Protein AF-A0A099XNK1-F1 (afdb_monomer)

Secondary structure (DSSP, 8-state):
-HHHHHHHHHHIIIIIHHHHHHHHHHHHHHHHS--SSS-HHHHHHHHH-HHHHHHHHHHHHHHHHHHHHHHHHHHHHHHHH---S-HHHHIIIIIHHHHHTTT-S-HHHHHHHHHHHHHHHHHHHHHHHHHIIIIIS---TTSHHHHHHHHHHHHHHHHHHHHHHHHHHHHH-

Radius of gyration: 18.64 Å; Cα contacts (8 Å, |Δi|>4): 138; chains: 1; bounding box: 52×24×54 Å

Sequence (173 aa):
MFEYLAKNLWVLVTIMLPGMFTYGIWRLLLILNPSSIIQTAYLTQIDELNVLTWCIIIAIALLQQSVGLVIEFVLFFITRKKKMPLSNYHLLFHKRFKLANKNKITDYANSVISNLFLSINIFVGLLFLLIYFLFFENLEFQHWIICVLIFFTITVLLNVFFRIQTSLKVIKK

Structure (mmCIF, N/CA/C/O backbone):
data_AF-A0A099XNK1-F1
#
_entry.id   AF-A0A099XNK1-F1
#
loop_
_atom_site.group_PDB
_atom_site.id
_atom_site.type_symbol
_atom_site.label_atom_id
_atom_site.label_alt_id
_atom_site.label_comp_id
_atom_site.label_asym_id
_atom_site.label_entity_id
_atom_site.label_seq_id
_atom_site.pdbx_PDB_ins_code
_atom_site.Cartn_x
_atom_site.Cartn_y
_atom_site.Cartn_z
_atom_site.occupancy
_atom_site.B_iso_or_equiv
_atom_site.auth_seq_id
_atom_site.auth_comp_id
_atom_site.auth_asym_id
_atom_site.auth_atom_id
_atom_site.pdbx_PDB_model_num
ATOM 1 N N . MET A 1 1 ? -30.527 2.327 -3.268 1.00 53.03 1 MET A N 1
ATOM 2 C CA . MET A 1 1 ? -29.684 2.829 -4.380 1.00 53.03 1 MET A CA 1
ATOM 3 C C . MET A 1 1 ? -28.435 3.545 -3.869 1.00 53.03 1 MET A C 1
ATOM 5 O O . MET A 1 1 ? -27.342 3.106 -4.197 1.00 53.03 1 MET A O 1
ATOM 9 N N . PHE A 1 2 ? -28.571 4.553 -2.997 1.00 55.62 2 PHE A N 1
ATOM 10 C CA . PHE A 1 2 ? -27.431 5.254 -2.379 1.00 55.62 2 PHE A CA 1
ATOM 11 C C . PHE A 1 2 ? -26.450 4.345 -1.626 1.00 55.62 2 PHE A C 1
ATOM 13 O O . PHE A 1 2 ? -25.247 4.534 -1.732 1.00 55.62 2 PHE A O 1
ATOM 20 N N . GLU A 1 3 ? -26.939 3.325 -0.920 1.00 52.78 3 GLU A N 1
ATOM 21 C CA . GLU A 1 3 ? -26.079 2.421 -0.144 1.00 52.78 3 GLU A CA 1
ATOM 22 C C . GLU A 1 3 ? -25.164 1.549 -1.026 1.00 52.78 3 GLU A C 1
ATOM 24 O O . GLU A 1 3 ? -23.996 1.343 -0.708 1.00 52.78 3 GLU A O 1
ATOM 29 N N . TYR A 1 4 ? -25.668 1.081 -2.174 1.00 60.03 4 TYR A N 1
ATOM 30 C CA . TYR A 1 4 ? -24.864 0.354 -3.164 1.00 60.03 4 TYR A CA 1
ATOM 31 C C . TYR A 1 4 ? -23.834 1.270 -3.825 1.00 60.03 4 TYR A C 1
ATOM 33 O O . TYR A 1 4 ? -22.685 0.878 -4.009 1.00 60.03 4 TYR A O 1
ATOM 41 N N . LEU A 1 5 ? -24.226 2.510 -4.122 1.00 56.03 5 LEU A N 1
ATOM 42 C CA . LEU A 1 5 ? -23.333 3.515 -4.687 1.00 56.03 5 LEU A CA 1
ATOM 43 C C . LEU A 1 5 ? -22.214 3.864 -3.696 1.00 56.03 5 LEU A C 1
ATOM 45 O O . LEU A 1 5 ? -21.053 3.875 -4.082 1.00 56.03 5 LEU A O 1
ATOM 49 N N . ALA A 1 6 ? -22.536 4.023 -2.410 1.00 58.94 6 ALA A N 1
ATOM 50 C CA . ALA A 1 6 ? -21.564 4.245 -1.342 1.00 58.94 6 ALA A CA 1
ATOM 51 C C . ALA A 1 6 ? -20.605 3.056 -1.153 1.00 58.94 6 ALA A C 1
ATOM 53 O O . ALA A 1 6 ? -19.403 3.269 -1.016 1.00 58.94 6 ALA A O 1
ATOM 54 N N . LYS A 1 7 ? -21.098 1.808 -1.204 1.00 58.22 7 LYS A N 1
ATOM 55 C CA . LYS A 1 7 ? -20.253 0.598 -1.141 1.00 58.22 7 LYS A CA 1
ATOM 56 C C . LYS A 1 7 ? -19.303 0.495 -2.338 1.00 58.22 7 LYS A C 1
ATOM 58 O O . LYS A 1 7 ? -18.126 0.195 -2.157 1.00 58.22 7 LYS A O 1
ATOM 63 N N . ASN A 1 8 ? -19.778 0.807 -3.541 1.00 64.56 8 ASN A N 1
ATOM 64 C CA . ASN A 1 8 ? -18.945 0.801 -4.745 1.00 64.56 8 ASN A CA 1
ATOM 65 C C . ASN A 1 8 ? -17.913 1.938 -4.734 1.00 64.56 8 ASN A C 1
ATOM 67 O O . ASN A 1 8 ? -16.748 1.711 -5.055 1.00 64.56 8 ASN A O 1
ATOM 71 N N . LEU A 1 9 ? -18.307 3.138 -4.296 1.00 65.94 9 LEU A N 1
ATOM 72 C CA . LEU A 1 9 ? -17.385 4.261 -4.109 1.00 65.94 9 LEU A CA 1
ATOM 73 C C . LEU A 1 9 ? -16.312 3.919 -3.070 1.00 65.94 9 LEU A C 1
ATOM 75 O O . LEU A 1 9 ? -15.150 4.269 -3.233 1.00 65.94 9 LEU A O 1
ATOM 79 N N . TRP A 1 10 ? -16.691 3.197 -2.016 1.00 66.88 10 TRP A N 1
ATOM 80 C CA . TRP A 1 10 ? -15.777 2.759 -0.970 1.00 66.88 10 TRP A CA 1
ATOM 81 C C . TRP A 1 10 ? -14.734 1.767 -1.489 1.00 66.88 10 TRP A C 1
ATOM 83 O O . TRP A 1 10 ? -13.551 1.933 -1.199 1.00 66.88 10 TRP A O 1
ATOM 93 N N . VAL A 1 11 ? -15.138 0.785 -2.301 1.00 64.38 11 VAL A N 1
ATOM 94 C CA . VAL A 1 11 ? -14.203 -0.129 -2.983 1.00 64.38 11 VAL A CA 1
ATOM 95 C C . VAL A 1 11 ? -13.247 0.663 -3.876 1.00 64.38 11 VAL A C 1
ATOM 97 O O . VAL A 1 11 ? -12.038 0.454 -3.838 1.00 64.38 11 VAL A O 1
ATOM 100 N N . LEU A 1 12 ? -13.763 1.634 -4.626 1.00 68.50 12 LEU A N 1
ATOM 101 C CA . LEU A 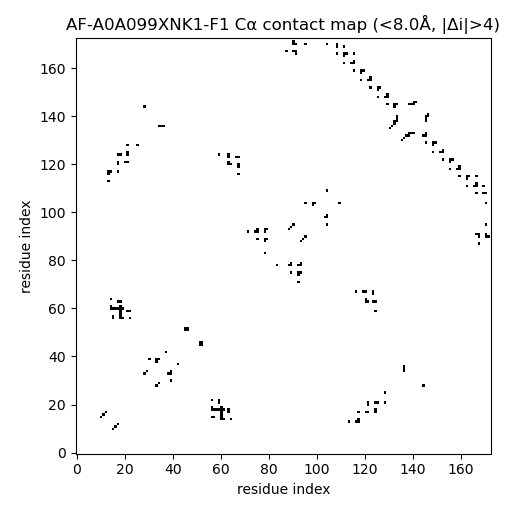1 12 ? -12.953 2.470 -5.508 1.00 68.50 12 LEU A CA 1
ATOM 102 C C . LEU A 1 12 ? -11.930 3.304 -4.714 1.00 68.50 12 LEU A C 1
ATOM 104 O O . LEU A 1 12 ? -10.747 3.336 -5.045 1.00 68.50 12 LEU A O 1
ATOM 108 N N . VAL A 1 13 ? -12.349 3.911 -3.606 1.00 66.19 13 VAL A N 1
ATOM 109 C CA . VAL A 1 13 ? -11.482 4.762 -2.782 1.00 66.19 13 VAL A CA 1
ATOM 110 C C . VAL A 1 13 ? -10.457 3.957 -1.984 1.00 66.19 13 VAL A C 1
ATOM 112 O O . VAL A 1 13 ? -9.319 4.393 -1.850 1.00 66.19 13 VAL A O 1
ATOM 115 N N . THR A 1 14 ? -10.824 2.798 -1.440 1.00 65.50 14 THR A N 1
ATOM 116 C CA . THR A 1 14 ? -9.942 2.043 -0.529 1.00 65.50 14 THR A CA 1
ATOM 117 C C . THR A 1 14 ? -9.065 1.010 -1.229 1.00 65.50 14 THR A C 1
ATOM 119 O O . THR A 1 14 ? -8.014 0.658 -0.691 1.00 65.50 14 THR A O 1
ATOM 122 N N . ILE A 1 15 ? -9.459 0.563 -2.427 1.00 69.25 15 ILE A N 1
ATOM 123 C CA . ILE A 1 15 ? -8.750 -0.466 -3.197 1.00 69.25 15 ILE A CA 1
ATOM 124 C C . ILE A 1 15 ? -8.131 0.140 -4.459 1.00 69.25 15 ILE A C 1
ATOM 126 O O . ILE A 1 15 ? -6.917 0.058 -4.634 1.00 69.25 15 ILE A O 1
ATOM 130 N N . MET A 1 16 ? -8.916 0.813 -5.310 1.00 78.06 16 MET A N 1
ATOM 131 C CA . MET A 1 16 ? -8.393 1.310 -6.594 1.00 78.06 16 MET A CA 1
ATOM 132 C C . MET A 1 16 ? -7.399 2.461 -6.423 1.00 78.06 16 MET A C 1
ATOM 134 O O . MET A 1 16 ? -6.356 2.440 -7.070 1.00 78.06 16 MET A O 1
ATOM 138 N N . LEU A 1 17 ? -7.660 3.431 -5.537 1.00 79.50 17 LEU A N 1
ATOM 139 C CA . LEU A 1 17 ? -6.742 4.566 -5.350 1.00 79.50 17 LEU A CA 1
ATOM 140 C C . LEU A 1 17 ? -5.330 4.147 -4.888 1.00 79.50 17 LEU A C 1
ATOM 142 O O . LEU A 1 17 ? -4.372 4.632 -5.489 1.00 79.50 17 LEU A O 1
ATOM 146 N N . PRO A 1 18 ? -5.142 3.251 -3.895 1.00 80.06 18 PRO A N 1
ATOM 147 C CA . PRO A 1 18 ? -3.810 2.732 -3.565 1.00 80.06 18 PRO A CA 1
ATOM 148 C C . PRO A 1 18 ? -3.122 2.011 -4.725 1.00 80.06 18 PRO A C 1
ATOM 150 O O . PRO A 1 18 ? -1.941 2.253 -4.974 1.00 80.06 18 PRO A O 1
ATOM 153 N N . GLY A 1 19 ? -3.861 1.186 -5.475 1.00 82.94 19 GLY A N 1
ATOM 154 C CA . GLY A 1 19 ? -3.314 0.492 -6.641 1.00 82.94 19 GLY A CA 1
ATOM 155 C C . GLY A 1 19 ? -2.853 1.462 -7.727 1.00 82.94 19 GLY A C 1
ATOM 156 O O . GLY A 1 19 ? -1.733 1.349 -8.220 1.00 82.94 19 GLY A O 1
ATOM 157 N N . MET A 1 20 ? -3.675 2.470 -8.037 1.00 84.75 20 MET A N 1
ATOM 158 C CA . MET A 1 20 ? -3.329 3.550 -8.965 1.00 84.75 20 MET A CA 1
ATOM 159 C C . MET A 1 20 ? -2.115 4.344 -8.482 1.00 84.75 20 MET A C 1
ATOM 161 O O . MET A 1 20 ? -1.235 4.657 -9.278 1.00 84.75 20 MET A O 1
ATOM 165 N N . PHE A 1 21 ? -2.044 4.649 -7.185 1.00 85.56 21 PHE A N 1
ATOM 166 C CA . PHE A 1 21 ? -0.922 5.369 -6.591 1.00 85.56 21 PHE A CA 1
ATOM 167 C C . PHE A 1 21 ? 0.388 4.593 -6.752 1.00 85.56 21 PHE A C 1
ATOM 169 O O . PHE A 1 21 ? 1.377 5.134 -7.240 1.00 85.56 21 PHE A O 1
ATOM 176 N N . THR A 1 22 ? 0.398 3.309 -6.396 1.00 85.81 22 THR A N 1
ATOM 177 C CA . THR A 1 22 ? 1.593 2.465 -6.516 1.00 85.81 22 THR A CA 1
ATOM 178 C C . THR A 1 22 ? 1.991 2.237 -7.966 1.00 85.81 22 THR A C 1
ATOM 180 O O . THR A 1 22 ? 3.174 2.343 -8.282 1.00 85.81 22 THR A O 1
ATOM 183 N N . TYR A 1 23 ? 1.026 1.995 -8.855 1.00 86.75 23 TYR A N 1
ATOM 184 C CA . TYR A 1 23 ? 1.284 1.906 -10.290 1.00 86.75 23 TYR A CA 1
ATOM 185 C C . TYR A 1 23 ? 1.878 3.209 -10.845 1.00 86.75 23 TYR A C 1
ATOM 187 O O . TYR A 1 23 ? 2.863 3.178 -11.578 1.00 86.75 23 TYR A O 1
ATOM 195 N N . GLY A 1 24 ? 1.330 4.361 -10.451 1.00 86.00 24 GLY A N 1
ATOM 196 C CA . GLY A 1 24 ? 1.823 5.672 -10.866 1.00 86.00 24 GLY A CA 1
ATOM 197 C C . GLY A 1 24 ? 3.255 5.940 -10.404 1.00 86.00 24 GLY A C 1
ATOM 198 O O . GLY A 1 24 ? 4.078 6.392 -11.197 1.00 86.00 24 GLY A O 1
ATOM 199 N N . ILE A 1 25 ? 3.590 5.608 -9.152 1.00 86.44 25 ILE A N 1
ATOM 200 C CA . ILE A 1 25 ? 4.971 5.723 -8.657 1.00 86.44 25 ILE A CA 1
ATOM 201 C C . ILE A 1 25 ? 5.896 4.789 -9.433 1.00 86.44 25 ILE A C 1
ATOM 203 O O . ILE A 1 25 ? 6.947 5.229 -9.887 1.00 86.44 25 ILE A O 1
ATOM 207 N N . TRP A 1 26 ? 5.512 3.525 -9.614 1.00 88.81 26 TRP A N 1
ATOM 208 C CA . TRP A 1 26 ? 6.296 2.566 -10.391 1.00 88.81 26 TRP A CA 1
ATOM 209 C C . TRP A 1 26 ? 6.610 3.096 -11.792 1.00 88.81 26 TRP A C 1
ATOM 211 O O . TRP A 1 26 ? 7.766 3.107 -12.208 1.00 88.81 26 TRP A O 1
ATOM 221 N N . ARG A 1 27 ? 5.593 3.634 -12.473 1.00 85.12 27 ARG A N 1
ATOM 222 C CA . ARG A 1 27 ? 5.723 4.270 -13.786 1.00 85.12 27 ARG A CA 1
ATOM 223 C C . ARG A 1 27 ? 6.693 5.439 -13.786 1.00 85.12 27 ARG A C 1
ATOM 225 O O . ARG A 1 27 ? 7.595 5.470 -14.618 1.00 85.12 27 ARG A O 1
ATOM 232 N N . LEU A 1 28 ? 6.524 6.386 -12.867 1.00 87.75 28 LEU A N 1
ATOM 233 C CA . LEU A 1 28 ? 7.399 7.555 -12.775 1.00 87.75 28 LEU A CA 1
ATOM 234 C C . LEU A 1 28 ? 8.855 7.143 -12.545 1.00 87.75 28 LEU A C 1
ATOM 236 O O . LEU A 1 28 ? 9.750 7.668 -13.199 1.00 87.75 28 LEU A O 1
ATOM 240 N N . LEU A 1 29 ? 9.091 6.174 -11.660 1.00 86.62 29 LEU A N 1
ATOM 241 C CA . LEU A 1 29 ? 10.435 5.686 -11.365 1.00 86.62 29 LEU A CA 1
ATOM 242 C C . LEU A 1 29 ? 11.072 4.980 -12.568 1.00 86.62 29 LEU A C 1
ATOM 244 O O . LEU A 1 29 ? 12.247 5.214 -12.833 1.00 86.62 29 LEU A O 1
ATOM 248 N N . LEU A 1 30 ? 10.306 4.189 -13.326 1.00 85.31 30 LEU A N 1
ATOM 249 C CA . LEU A 1 30 ? 10.797 3.544 -14.549 1.00 85.31 30 LEU A CA 1
ATOM 250 C C . LEU A 1 30 ? 11.072 4.532 -15.689 1.00 85.31 30 LEU A C 1
ATOM 252 O O . LEU A 1 30 ? 11.976 4.302 -16.482 1.00 85.31 30 LEU A O 1
ATOM 256 N N . ILE A 1 31 ? 10.329 5.636 -15.787 1.00 84.56 31 ILE A N 1
ATOM 257 C CA . ILE A 1 31 ? 10.618 6.688 -16.777 1.00 84.56 31 ILE A CA 1
ATOM 258 C C . ILE A 1 31 ? 11.912 7.426 -16.415 1.00 84.56 31 ILE A C 1
ATOM 260 O O . ILE A 1 31 ? 12.727 7.714 -17.287 1.00 84.56 31 ILE A O 1
ATOM 264 N N . LEU A 1 32 ? 12.100 7.735 -15.129 1.00 85.12 32 LEU A N 1
ATOM 265 C CA . LEU A 1 32 ? 13.281 8.451 -14.641 1.00 85.12 32 LEU A CA 1
ATOM 266 C C . LEU A 1 32 ? 14.542 7.579 -14.613 1.00 85.12 32 LEU A C 1
ATOM 268 O O . LEU A 1 32 ? 15.648 8.109 -14.678 1.00 85.12 32 LEU A O 1
ATOM 272 N N . ASN A 1 33 ? 14.382 6.262 -14.504 1.00 82.31 33 ASN A N 1
ATOM 273 C CA . ASN A 1 33 ? 15.464 5.290 -14.554 1.00 82.31 33 ASN A CA 1
ATOM 274 C C . ASN A 1 33 ? 14.991 4.045 -15.320 1.00 82.31 33 ASN A C 1
ATOM 276 O O . ASN A 1 33 ? 14.443 3.124 -14.702 1.00 82.31 33 ASN A O 1
ATOM 280 N N . PRO A 1 34 ? 15.159 4.035 -16.654 1.00 80.56 34 PRO A N 1
ATOM 281 C CA . PRO A 1 34 ? 14.705 2.935 -17.485 1.00 80.56 34 PRO A CA 1
ATOM 282 C C . PRO A 1 34 ? 15.298 1.621 -16.993 1.00 80.56 34 PRO A C 1
ATOM 284 O O . PRO A 1 34 ? 16.507 1.501 -16.792 1.00 80.56 34 PRO A O 1
ATOM 287 N N . SER A 1 35 ? 14.424 0.640 -16.798 1.00 76.31 35 SER A N 1
ATOM 288 C CA . SER A 1 35 ? 14.830 -0.699 -16.398 1.00 76.31 35 SER A CA 1
ATOM 289 C C . SER A 1 35 ? 15.677 -1.346 -17.493 1.00 76.31 35 SER A C 1
ATOM 291 O O . SER A 1 35 ? 15.409 -1.197 -18.688 1.00 76.31 35 SER A O 1
ATOM 293 N N . SER A 1 36 ? 16.684 -2.114 -17.078 1.00 70.25 36 SER A N 1
ATOM 294 C CA . SER A 1 36 ? 17.437 -2.990 -17.980 1.00 70.25 36 SER A CA 1
ATOM 295 C C . SER A 1 36 ? 16.617 -4.212 -18.420 1.00 70.25 36 SER A C 1
ATOM 297 O O . SER A 1 36 ? 16.921 -4.818 -19.447 1.00 70.25 36 SER A O 1
ATOM 299 N N . ILE A 1 37 ? 15.563 -4.552 -17.669 1.00 71.00 37 ILE A N 1
ATOM 300 C CA . ILE A 1 37 ? 14.698 -5.722 -17.859 1.00 71.00 37 ILE A CA 1
ATOM 301 C C . ILE A 1 37 ? 13.422 -5.332 -18.615 1.00 71.00 37 ILE A C 1
ATOM 303 O O . ILE A 1 37 ? 13.061 -5.965 -19.607 1.00 71.00 37 ILE A O 1
ATOM 307 N N . ILE A 1 38 ? 12.738 -4.279 -18.164 1.00 72.06 38 ILE A N 1
ATOM 308 C CA . ILE A 1 38 ? 11.518 -3.763 -18.787 1.00 72.06 38 ILE A CA 1
ATOM 309 C C . ILE A 1 38 ? 11.885 -2.568 -19.662 1.00 72.06 38 ILE A C 1
ATOM 311 O O . ILE A 1 38 ? 11.992 -1.433 -19.196 1.00 72.06 38 ILE A O 1
ATOM 315 N N . GLN A 1 39 ? 12.040 -2.824 -20.961 1.00 69.00 39 GLN A N 1
ATOM 316 C CA . GLN A 1 39 ? 12.297 -1.755 -21.921 1.00 69.00 39 GLN A CA 1
ATOM 317 C C . GLN A 1 39 ? 11.099 -0.804 -22.006 1.00 69.00 39 GLN A C 1
ATOM 319 O O . GLN A 1 39 ? 9.935 -1.215 -21.961 1.00 69.00 39 GLN A O 1
ATOM 324 N N . THR A 1 40 ? 11.390 0.477 -22.220 1.00 69.06 40 THR A N 1
ATOM 325 C CA . THR A 1 40 ? 10.389 1.543 -22.365 1.00 69.06 40 THR A CA 1
ATOM 326 C C . THR A 1 40 ? 9.373 1.270 -23.479 1.00 69.06 40 THR A C 1
ATOM 328 O O . THR A 1 40 ? 8.223 1.675 -23.353 1.00 69.06 40 THR A O 1
ATOM 331 N N . ALA A 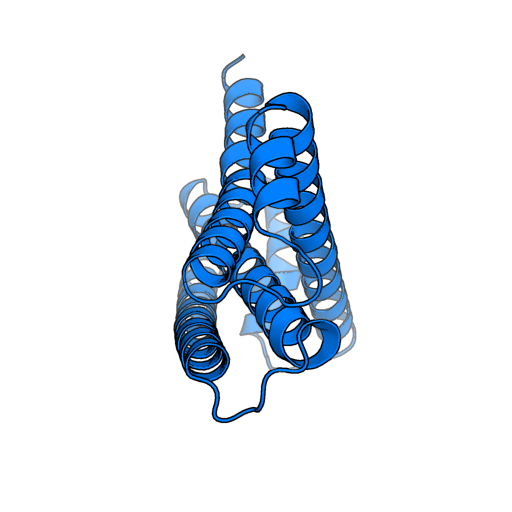1 41 ? 9.750 0.510 -24.512 1.00 68.75 41 ALA A N 1
ATOM 332 C CA . ALA A 1 41 ? 8.855 0.085 -25.588 1.00 68.75 41 ALA A CA 1
ATOM 333 C C . ALA A 1 41 ? 7.718 -0.849 -25.114 1.00 68.75 41 ALA A C 1
ATOM 335 O O . ALA A 1 41 ? 6.579 -0.725 -25.567 1.00 68.75 41 ALA A O 1
ATOM 336 N N . TYR A 1 42 ? 7.989 -1.759 -24.172 1.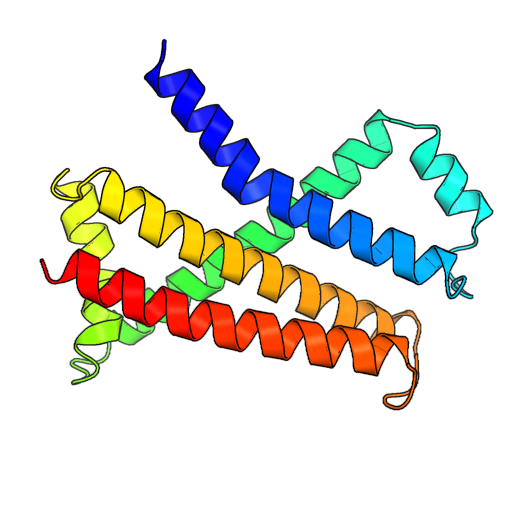00 71.12 42 TYR A N 1
ATOM 337 C CA . TYR A 1 42 ? 6.952 -2.623 -23.589 1.00 71.12 42 TYR A CA 1
ATOM 338 C C . TYR A 1 42 ? 6.041 -1.840 -22.641 1.00 71.12 42 TYR A C 1
ATOM 340 O O . TYR A 1 42 ? 4.839 -2.083 -22.577 1.00 71.12 42 TYR A O 1
ATOM 348 N N . LEU A 1 43 ? 6.602 -0.852 -21.942 1.00 71.50 43 LEU A N 1
ATOM 349 C CA . LEU A 1 43 ? 5.843 0.084 -21.119 1.00 71.50 43 LEU A CA 1
ATOM 350 C C . LEU A 1 43 ? 4.844 0.892 -21.960 1.00 71.50 43 LEU A C 1
ATOM 352 O O . LEU A 1 43 ? 3.684 1.003 -21.565 1.00 71.50 43 LEU A O 1
ATOM 356 N N . THR A 1 44 ? 5.242 1.384 -23.134 1.00 72.44 44 THR A N 1
ATOM 357 C CA . THR A 1 44 ? 4.325 2.076 -24.056 1.00 72.44 44 THR A CA 1
ATOM 358 C C . THR A 1 44 ? 3.241 1.155 -24.617 1.00 72.44 44 THR A C 1
ATOM 360 O O . THR A 1 44 ? 2.090 1.565 -24.687 1.00 72.44 44 THR A O 1
ATOM 363 N N . GLN A 1 45 ? 3.545 -0.115 -24.911 1.00 71.31 45 GLN A N 1
ATOM 364 C CA . GLN A 1 45 ? 2.523 -1.086 -25.343 1.00 71.31 45 GLN A CA 1
ATOM 365 C C . GLN A 1 45 ? 1.470 -1.358 -24.260 1.00 71.31 45 GLN A C 1
ATOM 367 O O . GLN A 1 45 ? 0.288 -1.532 -24.560 1.00 71.31 45 GLN A O 1
ATOM 372 N N . ILE A 1 46 ? 1.885 -1.378 -22.989 1.00 74.31 46 ILE A N 1
ATOM 373 C CA . ILE A 1 46 ? 0.957 -1.488 -21.858 1.00 74.31 46 ILE A CA 1
ATOM 374 C C . ILE A 1 46 ? 0.031 -0.265 -21.793 1.00 74.31 46 ILE A C 1
ATOM 376 O O . ILE A 1 46 ? -1.159 -0.429 -21.519 1.00 74.31 46 ILE A O 1
ATOM 380 N N . ASP A 1 47 ? 0.552 0.934 -22.072 1.00 68.19 47 ASP A N 1
ATOM 381 C CA . ASP A 1 47 ? -0.225 2.182 -22.052 1.00 68.19 47 ASP A CA 1
ATOM 382 C C . ASP A 1 47 ? -1.204 2.295 -23.223 1.00 68.19 47 ASP A C 1
ATOM 384 O O . ASP A 1 47 ? -2.319 2.779 -23.048 1.00 68.19 47 ASP A O 1
ATOM 388 N N . GLU A 1 48 ? -0.822 1.825 -24.411 1.00 76.81 48 GLU A N 1
ATOM 389 C CA . GLU A 1 48 ? -1.694 1.830 -25.592 1.00 76.81 48 GLU A CA 1
ATOM 390 C C . GLU A 1 48 ? -2.924 0.924 -25.405 1.00 76.81 48 GLU A C 1
ATOM 392 O O . GLU A 1 48 ? -3.995 1.171 -25.966 1.00 76.81 48 GLU A O 1
ATOM 397 N N . LEU A 1 49 ? -2.805 -0.102 -24.558 1.00 82.38 49 LEU A N 1
ATOM 398 C CA . LEU A 1 49 ? -3.884 -1.017 -24.215 1.00 82.38 49 LEU A CA 1
ATOM 399 C C . LEU A 1 49 ? -4.522 -0.630 -22.877 1.00 82.38 49 LEU A C 1
ATOM 401 O O . LEU A 1 49 ? -4.214 -1.197 -21.827 1.00 82.38 49 LEU A O 1
ATOM 405 N N . ASN A 1 50 ? -5.512 0.267 -22.931 1.00 79.69 50 ASN A N 1
ATOM 406 C CA . ASN A 1 50 ? -6.298 0.699 -21.765 1.00 79.69 50 ASN A CA 1
ATOM 407 C C . ASN A 1 50 ? -6.745 -0.471 -20.868 1.00 79.69 50 ASN A C 1
ATOM 409 O O . ASN A 1 50 ? -6.621 -0.406 -19.647 1.00 79.69 50 ASN A O 1
ATOM 413 N N . VAL A 1 51 ? -7.240 -1.562 -21.466 1.00 79.38 51 VAL A N 1
ATOM 414 C CA . VAL A 1 51 ? -7.695 -2.755 -20.728 1.00 79.38 51 VAL A CA 1
ATOM 415 C C . VAL A 1 51 ? -6.558 -3.376 -19.916 1.00 79.38 51 VAL A C 1
ATOM 417 O O . VAL A 1 51 ? -6.747 -3.691 -18.744 1.00 79.38 51 VAL A O 1
ATOM 420 N N . LEU A 1 52 ? -5.371 -3.510 -20.510 1.00 78.81 52 LEU A N 1
ATOM 421 C CA . LEU A 1 52 ? -4.210 -4.105 -19.854 1.00 78.81 52 LEU A CA 1
ATOM 422 C C . LEU A 1 52 ? -3.731 -3.239 -18.683 1.00 78.81 52 LEU A C 1
ATOM 424 O O . LEU A 1 52 ? -3.480 -3.762 -17.597 1.00 78.81 52 LEU A O 1
ATOM 428 N N . THR A 1 53 ? -3.691 -1.918 -18.868 1.00 79.69 53 THR A N 1
ATOM 429 C CA . THR A 1 53 ? -3.363 -0.965 -17.797 1.00 79.69 53 THR A CA 1
ATOM 430 C C . THR A 1 53 ? -4.330 -1.087 -16.615 1.00 79.69 53 THR A C 1
ATOM 432 O O . THR A 1 53 ? -3.893 -1.213 -15.468 1.00 79.69 53 THR A O 1
ATOM 435 N N . TRP A 1 54 ? -5.643 -1.143 -16.869 1.00 78.81 54 TRP A N 1
ATOM 436 C CA . TRP A 1 54 ? -6.635 -1.356 -15.809 1.00 78.81 54 TRP A CA 1
ATOM 437 C C . TRP A 1 54 ? -6.467 -2.707 -15.113 1.00 78.81 54 TRP A C 1
ATOM 439 O O . TRP A 1 54 ? -6.529 -2.764 -13.886 1.00 78.81 54 TRP A O 1
ATOM 449 N N . CYS A 1 55 ? -6.200 -3.784 -15.856 1.00 81.94 55 CYS A N 1
ATOM 450 C CA . CYS A 1 55 ? -5.936 -5.099 -15.273 1.00 81.94 55 CYS A CA 1
ATOM 451 C C . CYS A 1 55 ? -4.729 -5.080 -14.325 1.00 81.94 55 CYS A C 1
ATOM 453 O O . CYS A 1 55 ? -4.810 -5.650 -13.237 1.00 81.94 55 CYS A O 1
ATOM 455 N N . ILE A 1 56 ? -3.641 -4.394 -14.690 1.00 82.31 56 ILE A N 1
ATOM 456 C CA . ILE A 1 56 ? -2.447 -4.263 -13.842 1.00 82.3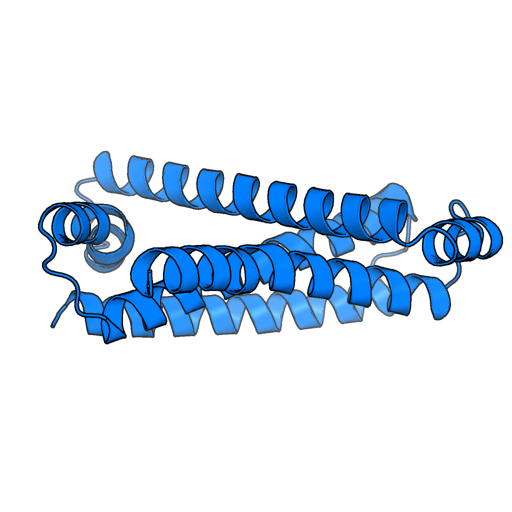1 56 ILE A CA 1
ATOM 457 C C . ILE A 1 56 ? -2.767 -3.468 -12.573 1.00 82.31 56 ILE A C 1
ATOM 459 O O . ILE A 1 56 ? -2.439 -3.914 -11.473 1.00 82.31 56 ILE A O 1
ATOM 463 N N . ILE A 1 57 ? -3.447 -2.325 -12.699 1.00 84.38 57 ILE A N 1
ATOM 464 C CA . ILE A 1 57 ? -3.851 -1.502 -11.548 1.00 84.38 57 ILE A CA 1
ATOM 465 C C . ILE A 1 57 ? -4.724 -2.313 -10.587 1.00 84.38 57 ILE A C 1
ATOM 467 O O . ILE A 1 57 ? -4.478 -2.312 -9.381 1.00 84.38 57 ILE A O 1
ATOM 471 N N . ILE A 1 58 ? -5.715 -3.038 -11.115 1.00 82.19 58 ILE A N 1
ATOM 472 C CA . ILE A 1 58 ? -6.604 -3.893 -10.322 1.00 82.19 58 ILE A CA 1
ATOM 473 C C . ILE A 1 58 ? -5.808 -5.016 -9.648 1.00 82.19 58 ILE A C 1
ATOM 475 O O . ILE A 1 58 ? -6.022 -5.284 -8.468 1.00 82.19 58 ILE A O 1
ATOM 479 N N . ALA A 1 59 ? -4.869 -5.652 -10.352 1.00 83.44 59 ALA A N 1
ATOM 480 C CA . ALA A 1 59 ? -4.034 -6.707 -9.783 1.00 83.44 59 ALA A CA 1
ATOM 481 C C . ALA A 1 59 ? -3.170 -6.189 -8.620 1.00 83.44 59 ALA A C 1
ATOM 483 O O . ALA A 1 59 ? -3.159 -6.799 -7.549 1.00 83.44 59 ALA A O 1
ATOM 484 N N . ILE A 1 60 ? -2.514 -5.035 -8.790 1.00 85.38 60 ILE A N 1
ATOM 485 C CA . ILE A 1 60 ? -1.740 -4.371 -7.729 1.00 85.38 60 ILE A CA 1
ATOM 486 C C . ILE A 1 60 ? -2.651 -4.035 -6.544 1.00 85.38 60 ILE A C 1
ATOM 488 O O . ILE A 1 60 ? -2.311 -4.332 -5.398 1.00 85.38 60 ILE A O 1
ATOM 492 N N . ALA A 1 61 ? -3.823 -3.460 -6.811 1.00 83.00 61 ALA A N 1
ATOM 493 C CA . ALA A 1 61 ? -4.791 -3.083 -5.790 1.00 83.00 61 ALA A CA 1
ATOM 494 C C . ALA A 1 61 ? -5.267 -4.288 -4.960 1.00 83.00 61 ALA A C 1
ATOM 496 O O . ALA A 1 61 ? -5.279 -4.241 -3.728 1.00 83.00 61 ALA A O 1
ATOM 497 N N . LEU A 1 62 ? -5.627 -5.389 -5.625 1.00 82.25 62 LEU A N 1
ATOM 498 C CA . LEU A 1 62 ? -6.055 -6.625 -4.969 1.00 82.25 62 LEU A CA 1
ATOM 499 C C . LEU A 1 62 ? -4.919 -7.252 -4.155 1.00 82.25 62 LEU A C 1
ATOM 501 O O . LEU A 1 62 ? -5.151 -7.702 -3.031 1.00 82.25 62 LEU A O 1
ATOM 505 N N . LEU A 1 63 ? -3.689 -7.235 -4.676 1.00 85.12 63 LEU A N 1
ATOM 506 C CA . LEU A 1 63 ? -2.519 -7.730 -3.955 1.00 85.12 63 LEU A CA 1
ATOM 507 C C . LEU A 1 63 ? -2.274 -6.920 -2.673 1.00 85.12 63 LEU A C 1
ATOM 509 O O . LEU A 1 63 ? -2.157 -7.502 -1.595 1.00 85.12 63 LEU A O 1
ATOM 513 N N . GLN A 1 64 ? -2.282 -5.588 -2.756 1.00 85.88 64 GLN A N 1
ATOM 514 C CA . GLN A 1 64 ? -2.144 -4.713 -1.586 1.00 85.88 64 GLN A CA 1
ATOM 515 C C . GLN A 1 64 ? -3.233 -4.970 -0.546 1.00 85.88 64 GLN A C 1
ATOM 517 O O . GLN A 1 64 ? -2.927 -5.164 0.631 1.00 85.88 64 GLN A O 1
ATOM 522 N N . GLN A 1 65 ? -4.493 -5.028 -0.985 1.00 81.62 65 GLN A N 1
ATOM 523 C CA . GLN A 1 65 ? -5.629 -5.265 -0.101 1.00 81.62 65 GLN A CA 1
ATOM 524 C C . GLN A 1 65 ? -5.545 -6.641 0.571 1.00 81.62 65 GLN A C 1
ATOM 526 O O . GLN A 1 65 ? -5.816 -6.757 1.766 1.00 81.62 65 GLN A O 1
ATOM 531 N N . SER A 1 66 ? -5.158 -7.687 -0.166 1.00 83.75 66 SER A N 1
ATOM 532 C CA . SER A 1 66 ? -5.025 -9.040 0.388 1.00 83.75 66 SER A CA 1
ATOM 533 C C . SER A 1 66 ? -3.954 -9.111 1.478 1.00 83.75 66 SER A C 1
ATOM 535 O O . SER A 1 66 ? -4.214 -9.651 2.552 1.00 83.75 66 SER A O 1
ATOM 537 N N . VAL A 1 67 ? -2.792 -8.484 1.272 1.00 84.56 67 VAL A N 1
ATOM 538 C CA . VAL A 1 67 ? -1.750 -8.399 2.303 1.00 84.56 67 VAL A CA 1
ATOM 539 C C . VAL A 1 67 ? -2.211 -7.556 3.491 1.00 84.56 67 VAL A C 1
ATOM 541 O O . VAL A 1 67 ? -2.005 -7.961 4.635 1.00 84.56 67 VAL A O 1
ATOM 544 N N . GLY A 1 68 ? -2.896 -6.434 3.253 1.00 79.75 68 GLY A N 1
ATOM 545 C CA . GLY A 1 68 ? -3.495 -5.621 4.314 1.00 79.75 68 GLY A CA 1
ATOM 546 C C . GLY A 1 68 ? -4.463 -6.420 5.195 1.00 79.75 68 GLY A C 1
ATOM 547 O O . GLY A 1 68 ? -4.382 -6.358 6.423 1.00 79.75 68 GLY A O 1
ATOM 548 N N . LEU A 1 69 ? -5.319 -7.244 4.580 1.00 81.38 69 LEU A N 1
ATOM 549 C CA . LEU A 1 69 ? -6.236 -8.146 5.284 1.00 81.38 69 LEU A CA 1
ATOM 550 C C . LEU A 1 69 ? -5.497 -9.231 6.074 1.00 81.38 69 LEU A C 1
ATOM 552 O O . LEU A 1 69 ? -5.885 -9.534 7.201 1.00 81.38 69 LEU A O 1
ATOM 556 N N . VAL A 1 70 ? -4.420 -9.798 5.523 1.00 83.81 70 VAL A N 1
ATOM 557 C CA . VAL A 1 70 ? -3.583 -10.773 6.241 1.00 83.81 70 VAL A CA 1
ATOM 558 C C . VAL A 1 70 ? -2.948 -10.129 7.474 1.00 83.81 70 VAL A C 1
ATOM 560 O O . VAL A 1 70 ? -3.010 -10.707 8.560 1.00 83.81 70 VAL A O 1
ATOM 563 N N . ILE A 1 71 ? -2.399 -8.917 7.347 1.00 81.81 71 ILE A N 1
ATOM 564 C CA . ILE A 1 71 ? -1.839 -8.161 8.478 1.00 81.81 71 ILE A CA 1
ATOM 565 C C . ILE A 1 71 ? -2.917 -7.932 9.543 1.00 81.81 71 ILE A C 1
ATOM 567 O O . ILE A 1 71 ? -2.692 -8.207 10.724 1.00 81.81 71 ILE A O 1
ATOM 571 N N . GLU A 1 72 ? -4.104 -7.477 9.140 1.00 75.38 72 GLU A N 1
ATOM 572 C CA . GLU A 1 72 ? -5.224 -7.260 10.055 1.00 75.38 72 GLU A CA 1
ATOM 573 C C . GLU A 1 72 ? -5.638 -8.552 10.777 1.00 75.38 72 GLU A C 1
ATOM 575 O O . GLU A 1 72 ? -5.824 -8.553 11.997 1.00 75.38 72 GLU A O 1
ATOM 580 N N . PHE A 1 73 ? -5.728 -9.664 10.048 1.00 78.06 73 PHE A N 1
ATOM 581 C CA . PHE A 1 73 ? -6.083 -10.969 10.597 1.00 78.06 73 PHE A CA 1
ATOM 582 C C . PHE A 1 73 ? -5.044 -11.479 11.605 1.00 78.06 73 PHE A C 1
ATOM 584 O O . PHE A 1 73 ? -5.399 -11.953 12.690 1.00 78.06 73 PHE A O 1
ATOM 591 N N . VAL A 1 74 ? -3.753 -11.334 11.294 1.00 81.06 74 VAL A N 1
ATOM 592 C CA . VAL A 1 74 ? -2.656 -11.694 12.203 1.00 81.06 74 VAL A CA 1
ATOM 593 C C . VAL A 1 74 ? -2.729 -10.861 13.485 1.00 81.06 74 VAL A C 1
ATOM 595 O O . VAL A 1 74 ? -2.679 -11.415 14.588 1.00 81.06 74 VAL A O 1
ATOM 598 N N . LEU A 1 75 ? -2.928 -9.544 13.371 1.00 76.81 75 LEU A N 1
ATOM 599 C CA . LEU A 1 75 ? -3.075 -8.648 14.524 1.00 76.81 75 LEU A CA 1
ATOM 600 C C . LEU A 1 75 ? -4.310 -8.995 15.370 1.00 76.81 75 LEU A C 1
ATOM 602 O O . LEU A 1 75 ? -4.237 -9.013 16.605 1.00 76.81 75 LEU A O 1
ATOM 606 N N . PHE A 1 76 ? -5.431 -9.334 14.733 1.00 74.75 76 PHE A N 1
ATOM 607 C CA . PHE A 1 76 ? -6.632 -9.814 15.415 1.00 74.75 76 PHE A CA 1
ATOM 608 C C . PHE A 1 76 ? -6.354 -11.087 16.229 1.00 74.75 76 PHE A C 1
ATOM 610 O O . PHE A 1 76 ? -6.728 -11.186 17.399 1.00 74.75 76 PHE A O 1
ATOM 617 N N . PHE A 1 77 ? -5.648 -12.059 15.653 1.00 75.12 77 PHE A N 1
ATOM 618 C CA . PHE A 1 77 ? -5.378 -13.321 16.336 1.00 75.12 77 PHE A CA 1
ATOM 619 C C . PHE A 1 77 ? -4.396 -13.166 17.508 1.00 75.12 77 PHE A C 1
ATOM 621 O O . PHE A 1 77 ? -4.617 -13.728 18.587 1.00 75.12 77 PHE A O 1
ATOM 628 N N . ILE A 1 78 ? -3.346 -12.355 17.335 1.00 73.38 78 ILE A N 1
ATOM 629 C CA . ILE A 1 78 ? -2.377 -12.034 18.395 1.00 73.38 78 ILE A CA 1
ATOM 630 C C . ILE A 1 78 ? -3.079 -11.358 19.580 1.00 73.38 78 ILE A C 1
ATOM 632 O O . ILE A 1 78 ? -2.860 -11.740 20.734 1.00 73.38 78 ILE A O 1
ATOM 636 N N . THR A 1 79 ? -3.952 -10.385 19.300 1.00 72.06 79 THR A N 1
ATOM 637 C CA . THR A 1 79 ? -4.700 -9.655 20.338 1.00 72.06 79 THR A CA 1
ATOM 638 C C . THR A 1 79 ? -5.776 -10.503 21.015 1.00 72.06 79 THR A C 1
ATOM 640 O O . THR A 1 79 ? -6.099 -10.244 22.170 1.00 72.06 79 THR A O 1
ATOM 643 N N . ARG A 1 80 ? -6.299 -11.541 20.350 1.00 70.19 80 ARG A N 1
ATOM 644 C CA . ARG A 1 80 ? -7.219 -12.514 20.959 1.00 70.19 80 ARG A CA 1
ATOM 645 C C . ARG A 1 80 ? -6.513 -13.456 21.938 1.00 70.19 80 ARG A C 1
ATOM 647 O O . ARG A 1 80 ? -7.069 -13.764 22.989 1.00 70.19 80 ARG A O 1
ATOM 654 N N . LYS A 1 81 ? -5.318 -13.952 21.589 1.00 63.91 81 LYS A N 1
ATOM 655 C CA . LYS A 1 81 ? -4.592 -14.956 22.392 1.00 63.91 81 LYS A CA 1
ATOM 656 C C . LYS A 1 81 ? -3.944 -14.378 23.643 1.00 63.91 81 LYS A C 1
ATOM 658 O O . LYS A 1 81 ? -3.913 -15.040 24.677 1.00 63.91 81 LYS A O 1
ATOM 663 N N . LYS A 1 82 ? -3.416 -13.159 23.570 1.00 56.53 82 LYS A N 1
ATOM 664 C CA . LYS A 1 82 ? -2.865 -12.497 24.748 1.00 56.53 82 LYS A CA 1
ATOM 665 C C . LYS A 1 82 ? -3.990 -11.719 25.435 1.00 56.53 82 LYS A C 1
ATOM 667 O O . LYS A 1 82 ? -4.522 -10.785 24.847 1.00 56.53 82 LYS A O 1
ATOM 672 N N . LYS A 1 83 ? -4.277 -12.009 26.714 1.00 52.94 83 LYS A N 1
ATOM 673 C CA . LYS A 1 83 ? -4.863 -11.029 27.661 1.00 52.94 83 LYS A CA 1
ATOM 674 C C . LYS A 1 83 ? -3.851 -9.889 27.879 1.00 52.94 83 LYS A C 1
ATOM 676 O O . LYS A 1 83 ? -3.362 -9.665 28.979 1.00 52.94 83 LYS A O 1
ATOM 681 N N . MET A 1 84 ? -3.407 -9.263 26.796 1.00 48.38 84 MET A N 1
ATOM 682 C CA . MET A 1 84 ? -2.310 -8.316 26.803 1.00 48.38 84 MET A CA 1
ATOM 683 C C . MET A 1 84 ? -2.841 -6.971 27.299 1.00 48.38 84 MET A C 1
ATOM 685 O O . MET A 1 84 ? -3.879 -6.520 26.811 1.00 48.38 84 MET A O 1
ATOM 689 N N . PRO A 1 85 ? -2.109 -6.267 28.177 1.00 48.94 85 PRO A N 1
ATOM 690 C CA . PRO A 1 85 ? -2.443 -4.906 28.586 1.00 48.94 85 PRO A CA 1
ATOM 691 C C . PRO A 1 85 ? -2.196 -3.865 27.476 1.00 48.94 85 PRO A C 1
ATOM 693 O O . PRO A 1 85 ? -2.268 -2.667 27.730 1.00 48.94 85 PRO A O 1
ATOM 696 N N . LEU A 1 86 ? -1.972 -4.278 26.220 1.00 52.59 86 LEU A N 1
ATOM 697 C CA . LEU A 1 86 ? -2.114 -3.411 25.044 1.00 52.59 86 LEU A CA 1
ATOM 698 C C . LEU A 1 86 ? -3.608 -3.165 24.784 1.00 52.59 86 LEU A C 1
ATOM 700 O O . LEU A 1 86 ? -4.159 -3.546 23.749 1.00 52.59 86 LEU A O 1
ATOM 704 N N . SER A 1 87 ? -4.271 -2.519 25.751 1.00 60.94 87 SER A N 1
ATOM 705 C CA . SER A 1 87 ? -5.715 -2.258 25.739 1.00 60.94 87 SER A CA 1
ATOM 706 C C . SER A 1 87 ? -6.142 -1.548 24.458 1.00 60.94 87 SER A C 1
ATOM 708 O O . SER A 1 87 ? -7.226 -1.799 23.944 1.00 60.94 87 SER A O 1
ATOM 710 N N . ASN A 1 88 ? -5.242 -0.744 23.890 1.00 65.81 88 ASN A N 1
ATOM 711 C CA . ASN A 1 88 ? -5.432 -0.010 22.652 1.00 65.81 88 ASN A CA 1
ATOM 712 C C . ASN A 1 88 ? -5.571 -0.933 21.423 1.00 65.81 88 ASN A C 1
ATOM 714 O O . ASN A 1 88 ? -6.569 -0.842 20.716 1.00 65.81 88 ASN A O 1
ATOM 718 N N . TYR A 1 89 ? -4.648 -1.867 21.176 1.00 65.69 89 TYR A N 1
ATOM 719 C CA . TYR A 1 89 ? -4.703 -2.721 19.975 1.00 65.69 89 TYR A CA 1
ATOM 720 C C . TYR A 1 89 ? -5.878 -3.702 20.004 1.00 65.69 89 TYR A C 1
ATOM 722 O O . TYR A 1 89 ? -6.552 -3.887 18.993 1.00 65.69 89 TYR A O 1
ATOM 730 N N . HIS A 1 90 ? -6.190 -4.262 21.176 1.00 65.56 90 HIS A N 1
ATOM 731 C CA . HIS A 1 90 ? -7.409 -5.052 21.354 1.00 65.56 90 HIS A CA 1
ATOM 732 C C . HIS A 1 90 ? -8.670 -4.207 21.085 1.00 65.56 90 HIS A C 1
ATOM 734 O O . HIS A 1 90 ? -9.639 -4.684 20.494 1.00 65.56 90 HIS A O 1
ATOM 740 N N . LEU A 1 91 ? -8.676 -2.928 21.471 1.00 65.31 91 LEU A N 1
ATOM 741 C CA . LEU A 1 91 ? -9.788 -2.028 21.166 1.00 65.31 91 LEU A CA 1
ATOM 742 C C . LEU A 1 91 ? -9.938 -1.796 19.652 1.00 65.31 91 LEU A C 1
ATOM 744 O O . LEU A 1 91 ? -11.046 -1.880 19.126 1.00 65.31 91 LEU A O 1
ATOM 748 N N . LEU A 1 92 ? -8.826 -1.546 18.957 1.00 70.25 92 LEU A N 1
ATOM 749 C CA . LEU A 1 92 ? -8.819 -1.222 17.531 1.00 70.25 92 LEU A CA 1
ATOM 750 C C . LEU A 1 92 ? -9.179 -2.417 16.644 1.00 70.25 92 LEU A C 1
ATOM 752 O O . LEU A 1 92 ? -9.962 -2.276 15.710 1.00 70.25 92 LEU A O 1
ATOM 756 N N . PHE A 1 93 ? -8.607 -3.586 16.932 1.00 70.50 93 PHE A N 1
ATOM 757 C CA . PHE A 1 93 ? -8.704 -4.746 16.049 1.00 70.50 93 PHE A CA 1
ATOM 758 C C . PHE A 1 93 ? -9.724 -5.775 16.517 1.00 70.50 93 PHE A C 1
ATOM 760 O O . PHE A 1 93 ? -10.272 -6.461 15.677 1.00 70.50 93 PHE A O 1
ATOM 767 N N . HIS A 1 94 ? -10.057 -5.874 17.809 1.00 70.44 94 HIS A N 1
ATOM 768 C CA . HIS A 1 94 ? -11.052 -6.842 18.296 1.00 70.44 94 HIS A CA 1
ATOM 769 C C . HIS A 1 94 ? -12.388 -6.174 18.670 1.00 70.44 94 HIS A C 1
ATOM 771 O O . HIS A 1 94 ? -13.453 -6.580 18.193 1.00 70.44 94 HIS A O 1
ATOM 777 N N . LYS A 1 95 ? -12.367 -5.100 19.477 1.00 68.31 95 LYS A N 1
ATOM 778 C CA . LYS A 1 95 ? -13.601 -4.394 19.887 1.00 68.31 95 LYS A CA 1
ATOM 779 C C . LYS A 1 95 ? -14.301 -3.735 18.692 1.00 68.31 95 LYS A C 1
ATOM 781 O O . LYS A 1 95 ? -15.528 -3.744 18.661 1.00 68.31 95 LYS A O 1
ATOM 786 N N . ARG A 1 96 ? -13.559 -3.251 17.687 1.00 72.50 96 ARG A N 1
ATOM 787 C CA . ARG A 1 96 ? -14.123 -2.726 16.431 1.00 72.50 96 ARG A CA 1
ATOM 788 C C . ARG A 1 96 ? -15.016 -3.735 15.718 1.00 72.50 96 ARG A C 1
ATOM 790 O O . ARG A 1 96 ? -16.166 -3.407 15.473 1.00 72.50 96 ARG A O 1
ATOM 797 N N . PHE A 1 97 ? -14.555 -4.957 15.440 1.00 69.56 97 PHE A N 1
ATOM 798 C CA . PHE A 1 97 ? -15.405 -5.960 14.776 1.00 69.56 97 PHE A CA 1
ATOM 799 C C . PHE A 1 97 ? -16.665 -6.265 15.589 1.00 69.56 97 PHE A C 1
ATOM 801 O O . PHE A 1 97 ? -17.755 -6.388 15.035 1.00 69.56 97 PHE A O 1
ATOM 808 N N . LYS A 1 98 ? -16.544 -6.295 16.921 1.00 68.75 98 LYS A N 1
ATOM 809 C CA . LYS A 1 98 ? -17.692 -6.486 17.815 1.00 68.75 98 LYS A CA 1
ATOM 810 C C . LYS A 1 98 ? -18.678 -5.309 17.790 1.00 68.75 98 LYS A C 1
ATOM 812 O O . LYS A 1 98 ? -19.875 -5.536 17.942 1.00 68.75 98 LYS A O 1
ATOM 817 N N . LEU A 1 99 ? -18.200 -4.072 17.643 1.00 69.06 99 LEU A N 1
ATOM 818 C CA . LEU A 1 99 ? -19.033 -2.867 17.536 1.00 69.06 99 LEU A CA 1
ATOM 819 C C . LEU A 1 99 ? -19.660 -2.727 16.144 1.00 69.06 99 LEU A C 1
ATOM 821 O O . LEU A 1 99 ? -20.831 -2.361 16.054 1.00 69.06 99 LEU A O 1
ATOM 825 N N . ALA A 1 100 ? -18.917 -3.074 15.091 1.00 70.06 100 ALA A N 1
ATOM 826 C CA . ALA A 1 100 ? -19.385 -3.093 13.709 1.00 70.06 100 ALA A CA 1
ATOM 827 C C . ALA A 1 100 ? -20.535 -4.091 13.542 1.00 70.06 100 ALA A C 1
ATOM 829 O O . ALA A 1 100 ? -21.595 -3.720 13.063 1.00 70.06 100 ALA A O 1
ATOM 830 N N . ASN A 1 101 ? -20.383 -5.314 14.065 1.00 70.75 101 ASN A N 1
ATOM 831 C CA . ASN A 1 101 ? -21.437 -6.334 14.026 1.00 70.75 101 ASN A CA 1
ATOM 832 C C . ASN A 1 101 ? -22.708 -5.933 14.806 1.00 70.75 101 ASN A C 1
ATOM 834 O O . ASN A 1 101 ? -23.772 -6.512 14.628 1.00 70.75 101 ASN A O 1
ATOM 838 N N . LYS A 1 102 ? -22.606 -4.948 15.707 1.00 74.38 102 LYS A N 1
ATOM 839 C CA . LYS A 1 102 ? -23.744 -4.404 16.460 1.00 74.38 102 LYS A CA 1
ATOM 840 C C . LYS A 1 102 ? -24.285 -3.096 15.870 1.00 74.38 102 LYS A C 1
ATOM 842 O O . LYS A 1 102 ? -25.129 -2.484 16.517 1.00 74.38 102 LYS A O 1
ATOM 847 N N . ASN A 1 103 ? -23.779 -2.644 14.716 1.00 70.00 103 ASN A N 1
ATOM 848 C CA . ASN A 1 103 ? -24.074 -1.339 14.107 1.00 70.00 103 ASN A CA 1
ATOM 849 C C . ASN A 1 103 ? -23.912 -0.154 15.080 1.00 70.00 103 ASN A C 1
ATOM 851 O O . ASN A 1 103 ? -24.657 0.818 15.027 1.00 70.00 103 ASN A O 1
ATOM 855 N N . LYS A 1 104 ? -22.939 -0.232 16.001 1.00 73.25 104 LYS A N 1
ATOM 856 C CA . LYS A 1 104 ? -22.678 0.807 17.020 1.00 73.25 104 LYS A CA 1
ATOM 857 C C . LYS A 1 104 ? -21.507 1.728 16.675 1.00 73.25 104 LYS A C 1
ATOM 859 O O . LYS A 1 104 ? -21.025 2.446 17.545 1.00 73.25 104 LYS A O 1
ATOM 864 N N . ILE A 1 105 ? -21.001 1.668 15.446 1.00 72.62 105 ILE A N 1
ATOM 865 C CA . ILE A 1 105 ? -19.914 2.533 14.983 1.00 72.62 105 ILE A CA 1
ATOM 866 C C . ILE A 1 105 ? -20.533 3.703 14.225 1.00 72.62 105 ILE A C 1
ATOM 868 O O . ILE A 1 105 ? -21.338 3.489 13.326 1.00 72.62 105 ILE A O 1
ATOM 872 N N . THR A 1 106 ? -20.165 4.928 14.596 1.00 77.75 106 THR A N 1
ATOM 873 C CA . THR A 1 106 ? -20.611 6.138 13.895 1.00 77.75 106 THR A CA 1
ATOM 874 C C . THR A 1 106 ? -19.973 6.235 12.508 1.00 77.75 106 THR A C 1
ATOM 876 O O . THR A 1 106 ? -18.855 5.759 12.297 1.00 77.75 106 THR A O 1
ATOM 879 N N . ASP A 1 107 ? -20.630 6.910 11.563 1.00 77.19 107 ASP A N 1
ATOM 880 C CA . ASP A 1 107 ? -20.083 7.106 10.208 1.00 77.19 107 ASP A CA 1
ATOM 881 C C . ASP A 1 107 ? -18.718 7.807 10.227 1.00 77.19 107 ASP A C 1
ATOM 883 O O . ASP A 1 107 ? -17.801 7.443 9.488 1.00 77.19 107 ASP A O 1
ATOM 887 N N . TYR A 1 108 ? -18.535 8.750 11.157 1.00 77.06 108 TYR A N 1
ATOM 888 C CA . TYR A 1 108 ? -17.248 9.396 11.401 1.00 77.06 108 TYR A CA 1
ATOM 889 C C . TYR A 1 108 ? -16.160 8.390 11.808 1.00 77.06 108 TYR A C 1
ATOM 891 O O . TYR A 1 108 ? -15.059 8.405 11.257 1.00 77.06 108 TYR A O 1
ATOM 899 N N . ALA A 1 109 ? -16.466 7.478 12.734 1.00 77.06 109 ALA A N 1
ATOM 900 C CA . ALA A 1 109 ? -15.533 6.440 13.156 1.00 77.06 109 ALA A CA 1
ATOM 901 C C . ALA A 1 109 ? -15.175 5.491 12.006 1.00 77.06 109 ALA A C 1
ATOM 903 O O . ALA A 1 109 ? -13.996 5.189 11.813 1.00 77.06 109 ALA A O 1
ATOM 904 N N . ASN A 1 110 ? -16.160 5.088 11.199 1.00 76.75 110 ASN A N 1
ATOM 905 C CA . ASN A 1 110 ? -15.936 4.271 10.005 1.00 76.75 110 ASN A CA 1
ATOM 906 C C . ASN A 1 110 ? -15.018 4.963 8.990 1.00 76.75 110 ASN A C 1
ATOM 908 O O . ASN A 1 110 ? -14.119 4.323 8.444 1.00 76.75 110 ASN A O 1
ATOM 912 N N . SER A 1 111 ? -15.194 6.267 8.771 1.00 79.25 111 SER A N 1
ATOM 913 C CA . SER A 1 111 ? -14.329 7.057 7.888 1.00 79.25 111 SER A CA 1
ATOM 914 C C . SER A 1 111 ? -12.885 7.124 8.402 1.00 79.25 111 SER A C 1
ATOM 916 O O . SER A 1 111 ? -11.941 6.826 7.668 1.00 79.25 111 SER A O 1
ATOM 918 N N . VAL A 1 112 ? -12.692 7.414 9.694 1.00 81.69 112 VAL A N 1
ATOM 919 C CA . VAL A 1 112 ? -11.360 7.460 10.327 1.00 81.69 112 VAL A CA 1
ATOM 920 C C . VAL A 1 112 ? -10.646 6.107 10.237 1.00 81.69 112 VAL A C 1
ATOM 922 O O . VAL A 1 112 ? -9.468 6.053 9.881 1.00 81.69 112 VAL A O 1
ATOM 925 N N . ILE A 1 113 ? -11.363 5.014 10.502 1.00 79.94 113 ILE A N 1
ATOM 926 C CA . ILE A 1 113 ? -10.838 3.649 10.382 1.00 79.94 113 ILE A CA 1
ATOM 927 C C . ILE A 1 113 ? -10.498 3.321 8.920 1.00 79.94 113 ILE A C 1
ATOM 929 O O . ILE A 1 113 ? -9.442 2.756 8.650 1.00 79.94 113 ILE A O 1
ATOM 933 N N . SER A 1 114 ? -11.354 3.687 7.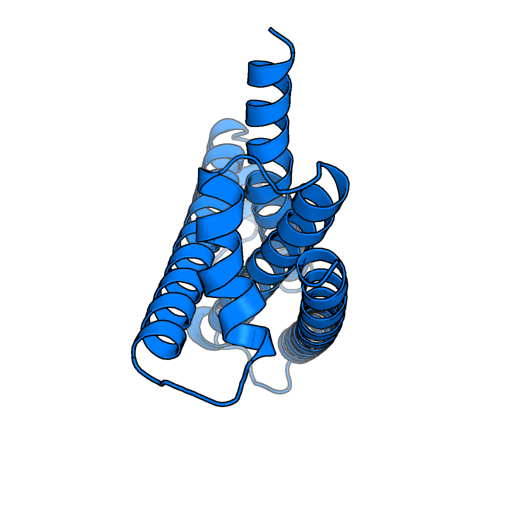965 1.00 77.06 114 SER A N 1
ATOM 934 C CA . SER A 1 114 ? -11.104 3.431 6.538 1.00 77.06 114 SER A CA 1
ATOM 935 C C . SER A 1 114 ? -9.841 4.145 6.055 1.00 77.06 114 SER A C 1
ATOM 937 O O . SER A 1 114 ? -9.025 3.564 5.343 1.00 77.06 114 SER A O 1
ATOM 939 N N . ASN A 1 115 ? -9.616 5.374 6.522 1.00 82.62 115 ASN A N 1
ATOM 940 C CA . ASN A 1 115 ? -8.390 6.116 6.246 1.00 82.62 115 ASN A CA 1
ATOM 941 C C . ASN A 1 115 ? -7.144 5.426 6.819 1.00 82.62 115 ASN A C 1
ATOM 943 O O . ASN A 1 115 ? -6.083 5.462 6.196 1.00 82.62 115 ASN A O 1
ATOM 947 N N . LEU A 1 116 ? -7.237 4.776 7.981 1.00 85.38 116 LEU A N 1
ATOM 948 C CA . LEU A 1 116 ? -6.133 3.965 8.492 1.00 85.38 116 LEU A CA 1
ATOM 949 C C . LEU A 1 116 ? -5.788 2.821 7.523 1.00 85.38 116 LEU A C 1
ATOM 951 O O . LEU A 1 116 ? -4.618 2.659 7.181 1.00 85.38 116 LEU A O 1
ATOM 955 N N . PHE A 1 117 ? -6.784 2.077 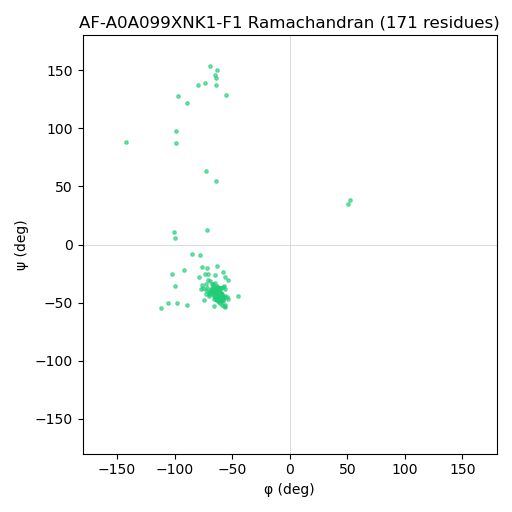7.039 1.00 81.44 117 PHE A N 1
ATOM 956 C CA . PHE A 1 117 ? -6.555 0.978 6.092 1.00 81.44 117 PHE A CA 1
ATOM 957 C C . PHE A 1 117 ? -5.993 1.445 4.756 1.00 81.44 117 PHE A C 1
ATOM 959 O O . PHE A 1 117 ? -5.061 0.831 4.245 1.00 81.44 117 PHE A O 1
ATOM 966 N N . LEU A 1 118 ? -6.467 2.583 4.249 1.00 84.62 118 LEU A N 1
ATOM 967 C CA . LEU A 1 118 ? -5.899 3.208 3.059 1.00 84.62 118 LEU A CA 1
ATOM 968 C C . LEU A 1 118 ? -4.389 3.450 3.216 1.00 84.62 118 LEU A C 1
ATOM 970 O O . LEU A 1 118 ? -3.607 3.136 2.322 1.00 84.62 118 LEU A O 1
ATOM 974 N N . SER A 1 119 ? -3.959 3.968 4.370 1.00 86.88 119 SER A N 1
ATOM 975 C CA . SER A 1 119 ? -2.535 4.197 4.639 1.00 86.88 119 SER A CA 1
ATOM 976 C C . SER A 1 119 ? -1.731 2.909 4.772 1.00 86.88 119 SER A C 1
ATOM 978 O O . SER A 1 119 ? -0.578 2.885 4.353 1.00 86.88 119 SER A O 1
ATOM 980 N N . ILE A 1 120 ? -2.325 1.845 5.317 1.00 87.25 120 ILE A N 1
ATOM 981 C CA . ILE A 1 120 ? -1.689 0.523 5.372 1.00 87.25 120 ILE A CA 1
ATOM 982 C C . ILE A 1 120 ? -1.512 -0.039 3.956 1.00 87.25 120 ILE A C 1
ATOM 984 O O . ILE A 1 120 ? -0.432 -0.526 3.636 1.00 87.25 120 ILE A O 1
ATOM 988 N N . ASN A 1 121 ? -2.515 0.082 3.084 1.00 86.00 121 ASN A N 1
ATOM 989 C CA . ASN A 1 121 ? -2.418 -0.380 1.697 1.00 86.00 121 ASN A CA 1
ATOM 990 C C . ASN A 1 121 ? -1.330 0.370 0.921 1.00 86.00 121 ASN A C 1
ATOM 992 O O . ASN A 1 121 ? -0.520 -0.254 0.239 1.00 86.00 121 ASN A O 1
ATOM 996 N N . ILE A 1 122 ? -1.255 1.696 1.080 1.00 87.56 122 ILE A N 1
ATOM 997 C CA . ILE A 1 122 ? -0.189 2.510 0.479 1.00 87.56 122 ILE A CA 1
ATOM 998 C C . ILE A 1 122 ? 1.185 2.081 1.009 1.00 87.56 122 ILE A C 1
ATOM 1000 O O . ILE A 1 122 ? 2.123 1.942 0.228 1.00 87.56 122 ILE A O 1
ATOM 1004 N N . PHE A 1 123 ? 1.310 1.835 2.317 1.00 91.12 123 PHE A N 1
ATOM 1005 C CA . PHE A 1 123 ? 2.551 1.345 2.921 1.00 91.12 123 PHE A CA 1
ATOM 1006 C C . PHE A 1 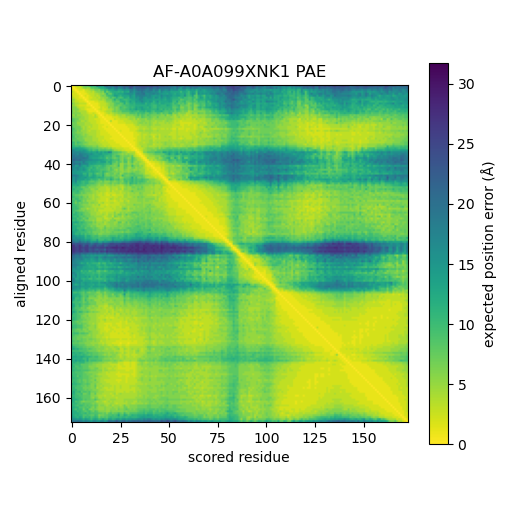123 ? 2.993 0.007 2.316 1.00 91.12 123 PHE A C 1
ATOM 1008 O O . PHE A 1 123 ? 4.142 -0.133 1.906 1.00 91.12 123 PHE A O 1
ATOM 1015 N N . VAL A 1 124 ? 2.073 -0.954 2.202 1.00 90.38 124 VAL A N 1
ATOM 1016 C CA . VAL A 1 124 ? 2.327 -2.250 1.555 1.00 90.38 124 VAL A CA 1
ATOM 1017 C C . VAL A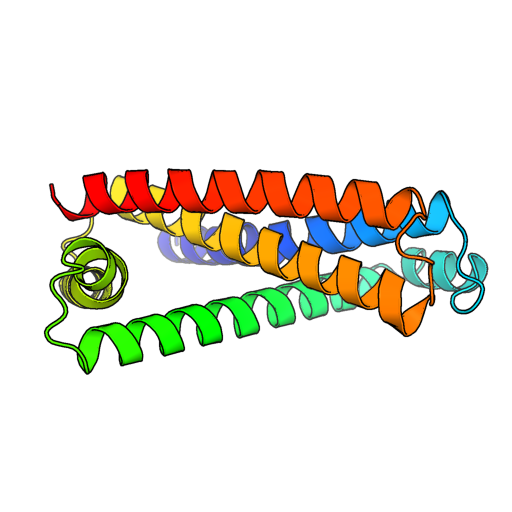 1 124 ? 2.739 -2.059 0.093 1.00 90.38 124 VAL A C 1
ATOM 1019 O O . VAL A 1 124 ? 3.696 -2.681 -0.360 1.00 90.38 124 VAL A O 1
ATOM 1022 N N . GLY A 1 125 ? 2.067 -1.166 -0.635 1.00 89.00 125 GLY A N 1
ATOM 1023 C CA . GLY A 1 125 ? 2.421 -0.825 -2.010 1.00 89.00 125 GLY A CA 1
ATOM 1024 C C . GLY A 1 125 ? 3.845 -0.290 -2.148 1.00 89.00 125 GLY A C 1
ATOM 1025 O O . GLY A 1 125 ? 4.587 -0.745 -3.014 1.00 89.00 125 GLY A O 1
ATOM 1026 N N . LEU A 1 126 ? 4.257 0.625 -1.267 1.00 92.06 126 LEU A N 1
ATOM 1027 C CA . LEU A 1 126 ? 5.627 1.150 -1.242 1.00 92.06 126 LEU A CA 1
ATOM 1028 C C . LEU A 1 126 ? 6.659 0.071 -0.898 1.00 92.06 126 LEU A C 1
ATOM 1030 O O . LEU A 1 126 ? 7.727 0.050 -1.505 1.00 92.06 126 LEU A O 1
ATOM 1034 N N . LEU A 1 127 ? 6.338 -0.855 0.012 1.00 93.88 127 LEU A N 1
ATOM 1035 C CA . LEU A 1 127 ? 7.206 -1.998 0.305 1.00 93.88 127 LEU A CA 1
ATOM 1036 C C . LEU A 1 127 ? 7.387 -2.905 -0.912 1.00 93.88 127 LEU A C 1
ATOM 1038 O O . LEU A 1 127 ? 8.505 -3.339 -1.174 1.00 93.88 127 LEU A O 1
ATOM 1042 N N . PHE A 1 128 ? 6.327 -3.165 -1.681 1.00 92.38 128 PHE A N 1
ATOM 1043 C CA . PHE A 1 128 ? 6.457 -3.929 -2.922 1.00 92.38 128 PHE A CA 1
ATOM 1044 C C . PHE A 1 128 ? 7.347 -3.230 -3.942 1.00 92.38 128 PHE A C 1
ATOM 1046 O O . PHE A 1 128 ? 8.173 -3.895 -4.557 1.00 92.38 128 PHE A O 1
ATOM 1053 N N . LEU A 1 129 ? 7.237 -1.907 -4.087 1.00 91.75 129 LEU A N 1
ATOM 1054 C CA . LEU A 1 129 ? 8.136 -1.154 -4.963 1.00 91.75 129 LEU A CA 1
ATOM 1055 C C . LEU A 1 129 ? 9.581 -1.219 -4.479 1.00 91.75 129 LEU A C 1
ATOM 1057 O O . LEU A 1 129 ? 10.481 -1.441 -5.281 1.00 91.75 129 LEU A O 1
ATOM 1061 N N . LEU A 1 130 ? 9.807 -1.072 -3.175 1.00 94.00 130 LEU A N 1
ATOM 1062 C CA . LEU A 1 130 ? 11.142 -1.173 -2.598 1.00 94.00 130 LEU A CA 1
ATOM 1063 C C . LEU A 1 130 ? 11.758 -2.553 -2.871 1.00 94.00 130 LEU A C 1
ATOM 1065 O O . LEU A 1 130 ? 12.893 -2.635 -3.328 1.00 94.00 130 LEU A O 1
ATOM 1069 N N . ILE A 1 131 ? 10.994 -3.627 -2.647 1.00 93.12 131 ILE A N 1
ATOM 1070 C CA . ILE A 1 131 ? 11.414 -5.006 -2.934 1.00 93.12 131 ILE A CA 1
ATOM 1071 C C . ILE A 1 131 ? 11.676 -5.189 -4.431 1.00 93.12 131 ILE A C 1
ATOM 1073 O O . ILE A 1 131 ? 12.695 -5.766 -4.797 1.00 93.12 131 ILE A O 1
ATOM 1077 N N . TYR A 1 132 ? 10.798 -4.678 -5.295 1.00 91.12 132 TYR A N 1
ATOM 1078 C CA . TYR A 1 132 ? 10.967 -4.739 -6.745 1.00 91.12 132 TYR A CA 1
ATOM 1079 C C . TYR A 1 132 ? 12.292 -4.097 -7.176 1.00 91.12 132 TYR A C 1
ATOM 1081 O O . TYR A 1 132 ? 13.112 -4.743 -7.821 1.00 91.12 132 TYR A O 1
ATOM 1089 N N . PHE A 1 133 ? 12.557 -2.857 -6.767 1.00 91.06 133 PHE A N 1
ATOM 1090 C CA . PHE A 1 133 ? 13.768 -2.156 -7.192 1.00 91.06 133 PHE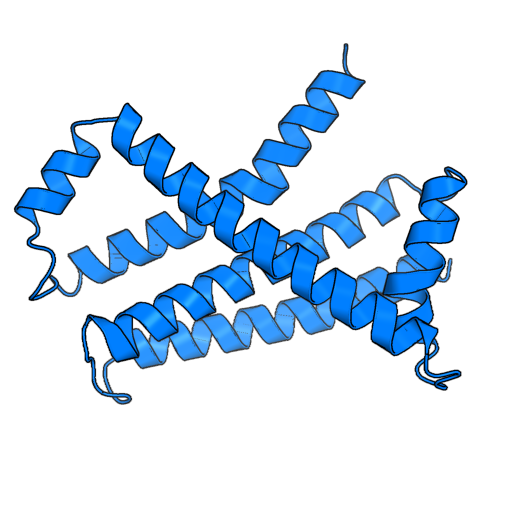 A CA 1
ATOM 1091 C C . PHE A 1 133 ? 15.053 -2.718 -6.560 1.00 91.06 133 PHE A C 1
ATOM 1093 O O . PHE A 1 133 ? 16.097 -2.697 -7.206 1.00 91.06 133 PHE A O 1
ATOM 1100 N N . LEU A 1 134 ? 14.993 -3.257 -5.336 1.00 92.88 134 LEU A N 1
ATOM 1101 C CA . LEU A 1 134 ? 16.149 -3.894 -4.693 1.00 92.88 134 LEU A CA 1
ATOM 1102 C C . LEU A 1 134 ? 16.477 -5.266 -5.284 1.00 92.88 134 LEU A C 1
ATOM 1104 O O . LEU A 1 134 ? 17.639 -5.554 -5.539 1.00 92.88 134 LEU A O 1
ATOM 1108 N N . PHE A 1 135 ? 15.477 -6.131 -5.458 1.00 91.44 135 PHE A N 1
ATOM 1109 C CA . PHE A 1 135 ? 15.713 -7.538 -5.796 1.00 91.44 135 PHE A CA 1
ATOM 1110 C C . PHE A 1 135 ? 15.539 -7.843 -7.279 1.00 91.44 135 PHE A C 1
ATOM 1112 O O . PHE A 1 135 ? 16.245 -8.700 -7.799 1.00 91.44 135 PHE A O 1
ATOM 1119 N N . PHE A 1 136 ? 14.593 -7.184 -7.952 1.00 87.62 136 PHE A N 1
ATOM 1120 C CA . PHE A 1 136 ? 14.308 -7.456 -9.359 1.00 87.62 136 PHE A CA 1
ATOM 1121 C C . PHE A 1 136 ? 15.171 -6.591 -10.277 1.00 87.62 136 PHE A C 1
ATOM 1123 O O . PHE A 1 136 ? 15.878 -7.122 -11.122 1.00 87.62 136 PHE A O 1
ATOM 1130 N N . GLU A 1 137 ? 15.185 -5.273 -10.060 1.00 87.25 137 GLU A N 1
ATOM 1131 C CA . GLU A 1 137 ? 16.070 -4.357 -10.805 1.00 87.25 137 GLU A CA 1
ATOM 1132 C C . GLU A 1 137 ? 17.517 -4.374 -10.296 1.00 87.25 137 GLU A C 1
ATOM 1134 O O . GLU A 1 137 ? 18.396 -3.785 -10.922 1.00 87.25 137 GLU A O 1
ATOM 1139 N N . ASN A 1 138 ? 17.769 -5.044 -9.165 1.00 89.69 138 ASN A N 1
ATOM 1140 C CA . ASN A 1 138 ? 19.086 -5.174 -8.544 1.00 89.69 138 ASN A CA 1
ATOM 1141 C C . ASN A 1 138 ? 19.788 -3.818 -8.322 1.00 89.69 138 ASN A C 1
ATOM 1143 O O . ASN A 1 138 ? 20.996 -3.686 -8.528 1.00 89.69 138 ASN A O 1
ATOM 1147 N N . LEU A 1 139 ? 19.025 -2.788 -7.935 1.00 91.19 139 LEU A N 1
ATOM 1148 C CA . LEU A 1 139 ? 19.591 -1.480 -7.619 1.00 91.19 139 LEU A CA 1
ATOM 1149 C C . LEU A 1 139 ? 20.325 -1.529 -6.278 1.00 91.19 139 LEU A C 1
ATOM 1151 O O . LEU A 1 139 ? 19.840 -2.093 -5.296 1.00 91.19 139 LEU A O 1
ATOM 1155 N N . GLU A 1 140 ? 21.477 -0.867 -6.216 1.00 92.12 140 GLU A N 1
ATOM 1156 C CA . GLU A 1 140 ? 22.234 -0.734 -4.975 1.00 92.12 140 GLU A CA 1
ATOM 1157 C C . GLU A 1 140 ? 21.443 0.041 -3.912 1.00 92.12 140 GLU A C 1
ATOM 1159 O O . GLU A 1 140 ? 20.689 0.969 -4.213 1.00 92.12 140 GLU A O 1
ATOM 1164 N N . PHE A 1 141 ? 21.679 -0.266 -2.633 1.00 91.88 141 PHE A N 1
ATOM 1165 C CA . PHE A 1 141 ? 21.031 0.432 -1.515 1.00 91.88 141 PHE A CA 1
ATOM 1166 C C . PHE A 1 141 ? 21.285 1.947 -1.490 1.00 91.88 141 PHE A C 1
ATOM 1168 O O . PHE A 1 141 ? 20.495 2.686 -0.907 1.00 91.88 141 PHE A O 1
ATOM 1175 N N . GLN A 1 142 ? 22.376 2.409 -2.108 1.00 93.12 142 GLN A N 1
ATOM 1176 C CA . GLN A 1 142 ? 22.727 3.829 -2.206 1.00 93.12 142 GLN A CA 1
ATOM 1177 C C . GLN A 1 142 ? 22.037 4.536 -3.383 1.00 93.12 142 GLN A C 1
ATOM 1179 O O . GLN A 1 142 ? 22.114 5.760 -3.497 1.00 93.12 142 GLN A O 1
ATOM 1184 N N . HIS A 1 143 ? 21.355 3.792 -4.259 1.00 92.19 143 HIS A N 1
ATOM 1185 C CA . HIS A 1 143 ? 20.693 4.356 -5.424 1.00 92.19 143 HIS A CA 1
ATOM 1186 C C . HIS A 1 143 ? 19.573 5.317 -5.003 1.00 92.19 143 HIS A C 1
ATOM 1188 O O . HIS A 1 143 ? 18.771 5.024 -4.113 1.00 92.19 143 HIS A O 1
ATOM 1194 N N . TRP A 1 144 ? 19.472 6.463 -5.680 1.00 93.06 144 TRP A N 1
ATOM 1195 C CA . TRP A 1 144 ? 18.554 7.541 -5.298 1.00 93.06 144 TRP A CA 1
ATOM 1196 C C . TRP A 1 144 ? 17.084 7.087 -5.229 1.00 93.06 144 TRP A C 1
ATOM 1198 O O . TRP A 1 144 ? 16.361 7.512 -4.332 1.00 93.06 144 TRP A O 1
ATOM 1208 N N . ILE A 1 145 ? 16.652 6.174 -6.112 1.00 92.06 145 ILE A N 1
ATOM 1209 C CA . ILE A 1 145 ? 15.301 5.573 -6.087 1.00 92.06 145 ILE A CA 1
ATOM 1210 C C . ILE A 1 145 ? 15.042 4.840 -4.775 1.00 92.06 145 ILE A C 1
ATOM 1212 O O . ILE A 1 145 ? 13.985 5.015 -4.171 1.00 92.06 145 ILE A O 1
ATOM 1216 N N . ILE A 1 146 ? 16.007 4.038 -4.322 1.00 94.31 146 ILE A N 1
ATOM 1217 C CA . ILE A 1 146 ? 15.899 3.292 -3.071 1.00 94.31 146 ILE A CA 1
ATOM 1218 C C . ILE A 1 146 ? 15.818 4.272 -1.900 1.00 94.31 146 ILE A C 1
ATOM 1220 O O . ILE A 1 146 ? 14.917 4.154 -1.072 1.00 94.31 146 ILE A O 1
ATOM 1224 N N . CYS A 1 147 ? 16.669 5.302 -1.880 1.00 93.50 147 CYS A N 1
ATOM 1225 C CA . CYS A 1 147 ? 16.626 6.360 -0.868 1.00 93.50 147 CYS A CA 1
ATOM 1226 C C . CYS A 1 147 ? 15.262 7.074 -0.824 1.00 93.50 147 CYS A C 1
ATOM 1228 O O . CYS A 1 147 ? 14.698 7.266 0.255 1.00 93.50 147 CYS A O 1
ATOM 1230 N N . VAL A 1 148 ? 14.699 7.420 -1.986 1.00 92.69 148 VAL A N 1
ATOM 1231 C CA . VAL A 1 148 ? 13.374 8.049 -2.107 1.00 92.69 148 VAL A CA 1
ATOM 1232 C C . VAL A 1 148 ? 12.272 7.113 -1.605 1.00 92.69 148 VAL A C 1
ATOM 1234 O O . VAL A 1 148 ? 11.432 7.529 -0.806 1.00 92.69 148 VAL A O 1
ATOM 1237 N N . LEU A 1 149 ? 12.281 5.841 -2.009 1.00 93.81 149 LEU A N 1
ATOM 1238 C CA . LEU A 1 149 ? 11.294 4.854 -1.563 1.00 93.81 149 LEU A CA 1
ATOM 1239 C C . LEU A 1 149 ? 11.378 4.593 -0.056 1.00 93.81 149 LEU A C 1
ATOM 1241 O O . LEU A 1 149 ? 10.339 4.497 0.598 1.00 93.81 149 LEU A O 1
ATOM 1245 N N . ILE A 1 150 ? 12.583 4.536 0.518 1.00 94.62 150 ILE A N 1
ATOM 1246 C CA . ILE A 1 150 ? 12.787 4.425 1.969 1.00 94.62 150 ILE A CA 1
ATOM 1247 C C . ILE A 1 150 ? 12.207 5.650 2.676 1.00 94.62 150 ILE A C 1
ATOM 1249 O O . ILE A 1 150 ? 11.438 5.496 3.626 1.00 94.62 150 ILE A O 1
ATOM 1253 N N . PHE A 1 151 ? 12.515 6.857 2.194 1.00 94.69 151 PHE A N 1
ATOM 1254 C CA . PHE A 1 151 ? 11.982 8.096 2.755 1.00 94.69 151 PHE A CA 1
ATOM 1255 C C . PHE A 1 151 ? 10.446 8.097 2.763 1.00 94.69 151 PHE A C 1
ATOM 1257 O O . PHE A 1 151 ? 9.838 8.262 3.823 1.00 94.69 151 PHE A O 1
ATOM 1264 N N . PHE A 1 152 ? 9.810 7.811 1.621 1.00 93.25 152 PHE A N 1
ATOM 1265 C CA . PHE A 1 152 ? 8.349 7.722 1.531 1.00 93.25 152 PHE A CA 1
ATOM 1266 C C . PHE A 1 152 ? 7.775 6.631 2.438 1.00 93.25 152 PHE A C 1
ATOM 1268 O O . PHE A 1 152 ? 6.765 6.857 3.105 1.00 93.25 152 PHE A O 1
ATOM 1275 N N . THR A 1 153 ? 8.426 5.469 2.513 1.00 94.06 153 THR A N 1
ATOM 1276 C CA . THR A 1 153 ? 8.002 4.363 3.383 1.00 94.06 153 THR A CA 1
ATOM 1277 C C . THR A 1 153 ? 8.009 4.787 4.852 1.00 94.06 153 THR A C 1
ATOM 1279 O O . THR A 1 153 ? 7.036 4.534 5.564 1.00 94.06 153 THR A O 1
ATOM 1282 N N . ILE A 1 154 ? 9.046 5.503 5.300 1.00 94.56 154 ILE A N 1
ATOM 1283 C CA . ILE A 1 154 ? 9.128 6.055 6.660 1.00 94.56 154 ILE A CA 1
ATOM 1284 C C . ILE A 1 154 ? 8.025 7.096 6.888 1.00 94.56 154 ILE A C 1
ATOM 1286 O O . ILE A 1 154 ? 7.334 7.043 7.907 1.00 94.56 154 ILE A O 1
ATOM 1290 N N . THR A 1 155 ? 7.801 8.018 5.945 1.00 93.50 155 THR A N 1
ATOM 1291 C CA . THR A 1 155 ? 6.732 9.025 6.060 1.00 93.50 155 THR A CA 1
ATOM 1292 C C . THR A 1 155 ? 5.352 8.377 6.179 1.00 93.50 155 THR A C 1
ATOM 1294 O O . THR A 1 155 ? 4.550 8.765 7.034 1.00 93.50 155 THR A O 1
ATOM 1297 N N . VAL A 1 156 ? 5.065 7.362 5.360 1.00 91.81 156 VAL A N 1
ATOM 1298 C CA . VAL A 1 156 ? 3.792 6.636 5.422 1.00 91.81 156 VAL A CA 1
ATOM 1299 C C . VAL A 1 156 ? 3.682 5.839 6.720 1.00 91.81 156 VAL A C 1
ATOM 1301 O O . VAL A 1 156 ? 2.615 5.848 7.328 1.00 91.81 156 VAL A O 1
ATOM 1304 N N . LEU A 1 157 ? 4.763 5.225 7.207 1.00 92.44 157 LEU A N 1
ATOM 1305 C CA . LEU A 1 157 ? 4.772 4.522 8.492 1.00 92.44 157 LEU A CA 1
ATOM 1306 C C . LEU A 1 157 ? 4.430 5.459 9.663 1.00 92.44 157 LEU A C 1
ATOM 1308 O O . LEU A 1 157 ? 3.600 5.116 10.509 1.00 92.44 157 LEU A O 1
ATOM 1312 N N . LEU A 1 158 ? 5.008 6.664 9.689 1.00 92.50 158 LEU A N 1
ATOM 1313 C CA . LEU A 1 158 ? 4.665 7.692 10.678 1.00 92.50 158 LEU A CA 1
ATOM 1314 C C . LEU A 1 158 ? 3.186 8.097 10.572 1.00 92.50 158 LEU A C 1
ATOM 1316 O O . LEU A 1 158 ? 2.492 8.193 11.585 1.00 92.50 158 LEU A O 1
ATOM 1320 N N . ASN A 1 159 ? 2.668 8.271 9.354 1.00 90.75 159 ASN A N 1
ATOM 1321 C CA . ASN A 1 159 ? 1.253 8.573 9.123 1.00 90.75 159 ASN A CA 1
ATOM 1322 C C . ASN A 1 159 ? 0.336 7.438 9.617 1.00 90.75 159 ASN A C 1
ATOM 1324 O O . ASN A 1 159 ? -0.651 7.699 10.305 1.00 90.75 159 ASN A O 1
ATOM 1328 N N . VAL A 1 160 ? 0.686 6.174 9.352 1.00 90.00 160 VAL A N 1
ATOM 1329 C CA . VAL A 1 160 ? -0.026 5.001 9.886 1.00 90.00 160 VAL A CA 1
ATOM 1330 C C . VAL A 1 160 ? -0.052 5.051 11.412 1.00 90.00 160 VAL A C 1
ATOM 1332 O O . VAL A 1 160 ? -1.119 4.889 12.003 1.00 90.00 160 VAL A O 1
ATOM 1335 N N . PHE A 1 161 ? 1.073 5.352 12.063 1.00 88.94 161 PHE A N 1
ATOM 1336 C CA . PHE A 1 161 ? 1.131 5.477 13.519 1.00 88.94 161 PHE A CA 1
ATOM 1337 C C . PHE A 1 161 ? 0.177 6.558 14.055 1.00 88.94 161 PHE A C 1
ATOM 1339 O O . PHE A 1 161 ? -0.622 6.284 14.957 1.00 88.94 161 PHE A O 1
ATOM 1346 N N . PHE A 1 162 ? 0.175 7.759 13.467 1.00 88.38 162 PHE A N 1
ATOM 1347 C CA . PHE A 1 162 ? -0.772 8.815 13.844 1.00 88.38 162 PHE A CA 1
ATOM 1348 C C . PHE A 1 162 ? -2.231 8.405 13.598 1.00 88.38 162 PHE A C 1
ATOM 1350 O O . PHE A 1 162 ? -3.096 8.635 14.447 1.00 88.38 162 PHE A O 1
ATOM 1357 N N . ARG A 1 163 ? -2.527 7.741 12.474 1.00 87.56 163 ARG A N 1
ATOM 1358 C CA . ARG A 1 163 ? -3.880 7.256 12.157 1.00 87.56 163 ARG A CA 1
ATOM 1359 C C . ARG A 1 163 ? -4.346 6.156 13.105 1.00 87.56 163 ARG A C 1
ATOM 1361 O O . ARG A 1 163 ? -5.529 6.138 13.451 1.00 87.56 163 ARG A O 1
ATOM 1368 N N . ILE A 1 164 ? -3.449 5.298 13.594 1.00 86.81 164 ILE A N 1
ATOM 1369 C CA . ILE A 1 164 ? -3.754 4.332 14.660 1.00 86.81 164 ILE A CA 1
ATOM 1370 C C . ILE A 1 164 ? -4.185 5.085 15.921 1.00 86.81 164 ILE A C 1
ATOM 1372 O O . ILE A 1 164 ? -5.250 4.798 16.466 1.00 86.81 164 ILE A O 1
ATOM 1376 N N . GLN A 1 165 ? -3.416 6.084 16.364 1.00 85.19 165 GLN A N 1
ATOM 1377 C CA . GLN A 1 165 ? -3.760 6.872 17.554 1.00 85.19 165 GLN A CA 1
ATOM 1378 C C . GLN A 1 165 ? -5.113 7.580 17.422 1.00 85.19 165 GLN A C 1
ATOM 1380 O O . GLN A 1 165 ? -5.917 7.562 18.357 1.00 85.19 165 GLN A O 1
ATOM 1385 N N . THR A 1 166 ? -5.391 8.175 16.263 1.00 85.25 166 THR A N 1
ATOM 1386 C CA . THR A 1 166 ? -6.675 8.833 15.990 1.00 85.25 166 THR A CA 1
ATOM 1387 C C . THR A 1 166 ? -7.822 7.827 16.001 1.00 85.25 166 THR A C 1
ATOM 1389 O O . THR A 1 166 ? -8.816 8.040 16.694 1.00 85.25 166 THR A O 1
ATOM 1392 N N . SER A 1 167 ? -7.660 6.685 15.332 1.00 84.75 167 SER A N 1
ATOM 1393 C CA . SER A 1 167 ? -8.679 5.628 15.295 1.00 84.75 167 SER A CA 1
ATOM 1394 C C . SER A 1 167 ? -8.982 5.078 16.694 1.00 84.75 167 SER A C 1
ATOM 1396 O O . SER A 1 167 ? -10.139 4.856 17.047 1.00 84.75 167 SER A O 1
ATOM 1398 N N . LEU A 1 168 ? -7.961 4.947 17.547 1.00 82.56 168 LEU A N 1
ATOM 1399 C CA . LEU A 1 168 ? -8.127 4.551 18.946 1.00 82.56 168 LEU A CA 1
ATOM 1400 C C . LEU A 1 168 ? -8.971 5.544 19.748 1.00 82.56 168 LEU A C 1
ATOM 1402 O O . LEU A 1 168 ? -9.811 5.119 20.538 1.00 82.56 168 LEU A O 1
ATOM 1406 N N . LYS A 1 169 ? -8.759 6.853 19.566 1.00 82.00 169 LYS A N 1
ATOM 1407 C CA . LYS A 1 169 ? -9.535 7.890 20.269 1.00 82.00 169 LYS A CA 1
ATOM 1408 C C . LYS A 1 169 ? -11.014 7.826 19.901 1.00 82.00 169 LYS A C 1
ATOM 1410 O O . LYS A 1 169 ? -11.855 8.017 20.773 1.00 82.00 169 LYS A O 1
ATOM 1415 N N . VAL A 1 170 ? -11.322 7.537 18.639 1.00 80.81 170 VAL A N 1
ATOM 1416 C CA . VAL A 1 170 ? -12.704 7.506 18.153 1.00 80.81 170 VAL A CA 1
ATOM 1417 C C . VAL A 1 170 ? -13.443 6.236 18.587 1.00 80.81 170 VAL A C 1
ATOM 1419 O O . VAL A 1 170 ? -14.612 6.324 18.923 1.00 80.81 170 VAL A O 1
ATOM 1422 N N . ILE A 1 171 ? -12.773 5.081 18.676 1.00 74.62 171 ILE A N 1
ATOM 1423 C CA . ILE A 1 171 ? -13.395 3.820 19.145 1.00 74.62 171 ILE A CA 1
ATOM 1424 C C . ILE A 1 171 ? -13.584 3.789 20.679 1.00 74.62 171 ILE A C 1
ATOM 1426 O O . ILE A 1 171 ? -14.347 2.974 21.206 1.00 74.62 171 ILE A O 1
ATOM 1430 N N . LYS A 1 172 ? -12.851 4.628 21.428 1.00 68.88 172 LYS A N 1
ATOM 1431 C CA . LYS A 1 172 ? -13.016 4.761 22.889 1.00 68.88 172 LYS A CA 1
ATOM 1432 C C . LYS A 1 172 ? -14.219 5.613 23.293 1.00 68.88 172 LYS A C 1
ATOM 1434 O O . LYS A 1 172 ? -14.700 5.405 24.405 1.00 68.88 172 LYS A O 1
ATOM 1439 N N . LYS A 1 173 ? -14.627 6.561 22.447 1.00 61.38 173 LYS A N 1
ATOM 1440 C CA . LYS A 1 173 ? -15.838 7.367 22.638 1.00 61.38 173 LYS A CA 1
ATOM 1441 C C . LYS A 1 173 ? -17.075 6.528 22.335 1.00 61.38 173 LYS A C 1
ATOM 1443 O O . LYS A 1 173 ? -18.075 6.735 23.048 1.00 61.38 173 LYS A O 1
#

Foldseek 3Di:
DVVVVVVVVLCCQLQLVLLCVLVVLLVVVCVVPPFPVDHVVVVVVCVVPPVSVVVSSNVLSVVLLVVLVVVLVVLLVVLVVDPDPCVLSCLLRPVVVVCVVVVNADPVLVVLNSVLSSLSSNLSSLVVVLCCCCPVSVDDCPDVSNVVSVVVNVVSVVVNVVSSVVSSVRSVD

Solvent-accessible surface area (backbone atoms only — not comparable to full-atom values): 9166 Å² total; per-residue (Å²): 110,70,68,59,50,52,52,52,51,45,48,44,60,58,32,44,46,40,12,47,50,41,50,49,49,53,50,54,50,38,70,77,49,68,44,95,82,58,48,69,70,60,55,48,56,40,63,75,34,61,69,57,44,51,52,50,30,50,50,47,11,51,50,27,49,52,52,45,50,50,53,53,52,52,53,33,51,55,44,66,73,42,95,54,88,55,59,60,56,36,44,59,54,48,47,39,58,61,31,52,79,65,72,68,61,51,72,66,46,52,51,48,45,49,54,34,51,35,39,48,25,39,39,49,35,45,50,51,50,48,48,41,43,43,69,71,69,58,47,56,81,82,36,65,68,48,50,51,45,51,51,52,42,51,54,39,49,52,50,36,54,54,34,50,56,53,38,43,57,53,75,73,106

Mean predicted aligned error: 7.95 Å

pLDDT: mean 79.07, std 11.01, range [48.38, 94.69]